Protein AF-0000000068718291 (afdb_homodimer)

Foldseek 3Di:
DFAADFQWWFDFAPDPFIWGFHDAQDQDPVRDTAGTKTATPPVGDDDPVGIDGHHPVRTDGTPGGDDDDPVSVVVRVVVVVD/DFAADFQWWFDFAPDPFIWGFHDAQDQDPVRDTAGTKTATPPVGDDDPVGIDGHHPVRTDGTDGGDDDDPVSVVVRVVVVVD

InterPro domains:
  IPR025233 Protein of unknown function DUF4176 [PF13780] (3-73)

Sequence (164 aa):
MKLLPIGTVVKLEDIEQIVMIIGRMVVSADKRDFDYVGVPYPVGYLGDEKVLCFNHDKIVEEMHRGYMTESELILREKLVELMKLLPIGTVVKLEDIEQIVMIIGRMVVSADKRDFDYVGVPYPVGYLGDEKVLCFNHDKIVEEMHRGYMTESELILREKLVEL

Radius of gyration: 15.02 Å; Cα contacts (8 Å, |Δi|>4): 367; chains: 2; bounding box: 33×40×36 Å

Solvent-accessible surface area (backbone atoms only — not comparable to full-atom values): 9268 Å² total; per-residue (Å²): 127,84,76,79,48,43,32,18,28,31,35,41,62,101,47,85,62,39,31,27,30,39,20,58,72,37,67,45,98,84,71,44,81,25,51,28,31,24,24,44,54,72,73,29,53,80,50,81,88,61,53,45,74,43,47,73,86,41,53,74,42,80,77,41,80,27,72,82,45,72,67,40,54,54,50,45,56,56,64,60,70,105,126,86,74,79,47,42,31,19,28,30,34,40,61,102,47,86,63,38,32,26,30,40,20,57,71,35,68,46,97,84,71,43,81,26,49,27,30,23,23,44,55,71,73,28,55,80,50,83,88,61,53,44,75,44,48,71,87,40,54,73,42,81,78,41,80,26,73,84,45,71,68,40,55,53,50,47,55,56,64,60,69,105

pLDDT: mean 92.96, std 7.52, range [62.56, 98.88]

Secondary structure (DSSP, 8-state):
-PPPPTT-EEEETT--SEEEEEEEEEE-TTS-EEEEEEEETTT----GGG-EEE-GGGEEEEEE-----HHHHHHHHHHHH-/-PPPPTT-EEEETT---EEEEEEEEEE-TTS-EEEEEEEETTT----GGG-EEE-GGGEEEEEE-----HHHHHHHHHHHH-

Nearest PDB structures (foldseek):
  8a22-assembly1_Bz  TM=3.558E-01  e=3.616E-01  Polytomella magna
  4m7a-assembly1_I  TM=3.876E-01  e=1.571E+00  Saccharomyces cerevisiae S288C
  9esh-assembly1_E  TM=4.397E-01  e=4.183E+00  Schizosaccharomyces pombe
  3pgw-assembly2_V  TM=3.499E-01  e=3.935E+00  Homo sapiens
  6a6x-assembly1_A  TM=4.732E-01  e=4.747E-01  Mycobacterium tuberculosis

Organism: Bacillus thuringiensis (NCBI:txid1428)

Structure (mmCIF, N/CA/C/O backbone):
data_AF-0000000068718291-model_v1
#
loop_
_entity.id
_entity.type
_entity.pdbx_description
1 polymer 'Uncharacterized protein'
#
loop_
_atom_site.group_PDB
_atom_site.id
_atom_site.type_symbol
_atom_site.label_atom_id
_atom_site.label_alt_id
_atom_site.label_comp_id
_atom_site.label_asym_id
_atom_site.label_entity_id
_atom_site.label_seq_id
_atom_site.pdbx_PDB_ins_code
_atom_site.Cartn_x
_atom_site.Cartn_y
_atom_site.Cartn_z
_atom_site.occupancy
_atom_site.B_iso_or_equiv
_atom_site.auth_seq_id
_atom_site.auth_comp_id
_atom_site.auth_asym_id
_atom_site.auth_atom_id
_atom_site.pdbx_PDB_model_num
ATOM 1 N N . MET A 1 1 ? -5.723 19.859 6.516 1 62.91 1 MET A N 1
ATOM 2 C CA . MET A 1 1 ? -5.086 19.344 5.309 1 62.91 1 MET A CA 1
ATOM 3 C C . MET A 1 1 ? -5.617 17.953 4.965 1 62.91 1 MET A C 1
ATOM 5 O O . MET A 1 1 ? -5.961 17.172 5.859 1 62.91 1 MET A O 1
ATOM 9 N N . LYS A 1 2 ? -6.066 17.641 3.645 1 85.81 2 LYS A N 1
ATOM 10 C CA . LYS A 1 2 ? -6.641 16.344 3.305 1 85.81 2 LYS A CA 1
ATOM 11 C C . LYS A 1 2 ? -5.551 15.312 3.023 1 85.81 2 LYS A C 1
ATOM 13 O O . LYS A 1 2 ? -4.605 15.594 2.281 1 85.81 2 LYS A O 1
ATOM 18 N N . LEU A 1 3 ? -5.586 14.227 3.656 1 93.56 3 LEU A N 1
ATOM 19 C CA . LEU A 1 3 ? -4.578 13.18 3.533 1 93.56 3 LEU A CA 1
ATOM 20 C C . LEU A 1 3 ? -4.703 12.461 2.193 1 93.56 3 LEU A C 1
ATOM 22 O O . LEU A 1 3 ? -5.809 12.281 1.679 1 93.56 3 LEU A O 1
ATOM 26 N N . LEU A 1 4 ? -3.537 12.117 1.642 1 97.25 4 LEU A N 1
ATOM 27 C CA . LEU A 1 4 ? -3.486 11.367 0.392 1 97.25 4 LEU A CA 1
ATOM 28 C C . LEU A 1 4 ? -3.961 9.93 0.601 1 97.25 4 LEU A C 1
ATOM 30 O O . LEU A 1 4 ? -3.791 9.367 1.685 1 97.25 4 LEU A O 1
ATOM 34 N N . PRO A 1 5 ? -4.555 9.375 -0.455 1 98.06 5 PRO A N 1
ATOM 35 C CA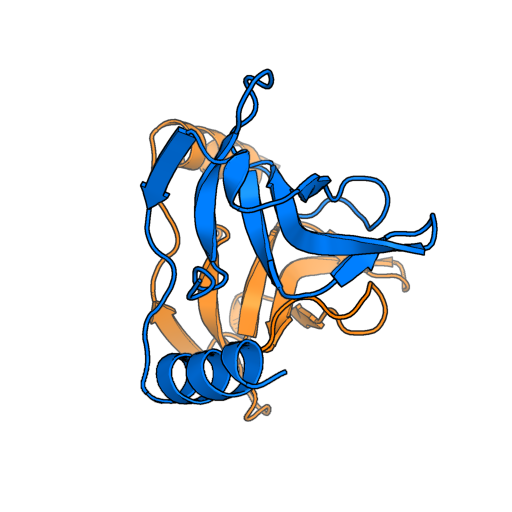 . PRO A 1 5 ? -4.988 7.984 -0.328 1 98.06 5 PRO A CA 1
ATOM 36 C C . PRO A 1 5 ? -3.82 7.008 -0.23 1 98.06 5 PRO A C 1
ATOM 38 O O . PRO A 1 5 ? -2.723 7.305 -0.711 1 98.06 5 PRO A O 1
ATOM 41 N N . ILE A 1 6 ? -4.09 5.84 0.408 1 98.56 6 ILE A N 1
ATOM 42 C CA . ILE A 1 6 ? -3.09 4.777 0.375 1 98.56 6 ILE A CA 1
ATOM 43 C C . ILE A 1 6 ? -2.844 4.344 -1.069 1 98.56 6 ILE A C 1
ATOM 45 O O . ILE A 1 6 ? -3.699 4.539 -1.937 1 98.56 6 ILE A O 1
ATOM 49 N N . GLY A 1 7 ? -1.667 3.766 -1.335 1 98.75 7 GLY A N 1
ATOM 50 C CA . GLY A 1 7 ? -1.279 3.426 -2.695 1 98.75 7 GLY A CA 1
ATOM 51 C C . GLY A 1 7 ? -0.605 4.57 -3.426 1 98.75 7 GLY A C 1
ATOM 52 O O . GLY A 1 7 ? -0.057 4.383 -4.516 1 98.75 7 GLY A O 1
ATOM 53 N N . THR A 1 8 ? -0.668 5.824 -2.846 1 98.81 8 THR A N 1
ATOM 54 C CA . THR A 1 8 ? 0.021 6.98 -3.406 1 98.81 8 THR A CA 1
ATOM 55 C C . THR A 1 8 ? 1.534 6.816 -3.291 1 98.81 8 THR A C 1
ATOM 57 O O . THR A 1 8 ? 2.039 6.375 -2.258 1 98.81 8 THR A O 1
ATOM 60 N N . VAL A 1 9 ? 2.242 7.102 -4.363 1 98.88 9 VAL A N 1
ATOM 61 C CA . VAL A 1 9 ? 3.701 7.035 -4.379 1 98.88 9 VAL A CA 1
ATOM 62 C C . VAL A 1 9 ? 4.281 8.445 -4.363 1 98.88 9 VAL A C 1
ATOM 64 O O . VAL A 1 9 ? 3.873 9.305 -5.152 1 98.88 9 VAL A O 1
ATOM 67 N N . VAL A 1 10 ? 5.266 8.656 -3.424 1 98.69 10 VAL A N 1
ATOM 68 C CA . VAL A 1 10 ? 5.75 10.016 -3.225 1 98.69 10 VAL A CA 1
ATOM 69 C C . VAL A 1 10 ? 7.27 10.016 -3.1 1 98.69 10 VAL A C 1
ATOM 71 O O . VAL A 1 10 ? 7.871 8.977 -2.791 1 98.69 10 VAL A O 1
ATOM 74 N N . LYS A 1 11 ? 7.805 11.156 -3.385 1 98.44 11 LYS A N 1
ATOM 75 C CA . LYS A 1 11 ? 9.164 11.492 -2.986 1 98.44 11 LYS A CA 1
ATOM 76 C C . LYS A 1 11 ? 9.172 12.32 -1.708 1 98.44 11 LYS A C 1
ATOM 78 O O . LYS A 1 11 ? 8.352 13.227 -1.544 1 98.44 11 LYS A O 1
ATOM 83 N N . LEU A 1 12 ? 10.07 11.969 -0.81 1 97.81 12 LEU A N 1
ATOM 84 C CA . LEU A 1 12 ? 10.188 12.688 0.454 1 97.81 12 LEU A CA 1
ATOM 85 C C . LEU A 1 12 ? 11.422 13.586 0.461 1 97.81 12 LEU A C 1
ATOM 87 O O . LEU A 1 12 ? 12.383 13.32 -0.266 1 97.81 12 LEU A O 1
ATOM 91 N N . GLU A 1 13 ? 11.297 14.492 1.324 1 95.81 13 GLU A N 1
ATOM 92 C CA . GLU A 1 13 ? 12.43 15.398 1.483 1 95.81 13 GLU A CA 1
ATOM 93 C C . GLU A 1 13 ? 13.625 14.672 2.098 1 95.81 13 GLU A C 1
ATOM 95 O O . GLU A 1 13 ? 13.461 13.82 2.973 1 95.81 13 GLU A O 1
ATOM 100 N N . ASP A 1 14 ? 14.844 14.938 1.76 1 89.88 14 ASP A N 1
ATOM 101 C CA . ASP A 1 14 ? 16.125 14.578 2.363 1 89.88 14 ASP A CA 1
ATOM 102 C C . ASP A 1 14 ? 16.391 13.078 2.211 1 89.88 14 ASP A C 1
ATOM 104 O O . ASP A 1 14 ? 17.266 12.531 2.885 1 89.88 14 ASP A O 1
ATOM 108 N N . ILE A 1 15 ? 15.383 12.305 1.543 1 90.56 15 ILE A N 1
ATOM 109 C CA . ILE A 1 15 ? 15.688 10.898 1.272 1 90.56 15 ILE A CA 1
ATOM 110 C C . ILE A 1 15 ? 15.5 10.609 -0.215 1 90.56 15 ILE A C 1
ATOM 112 O O . ILE A 1 15 ? 14.695 11.258 -0.885 1 90.56 15 ILE A O 1
ATOM 116 N N . GLU A 1 16 ? 16.297 9.805 -0.704 1 92.12 16 GLU A N 1
ATOM 117 C CA . GLU A 1 16 ? 16.266 9.445 -2.117 1 92.12 16 GLU A CA 1
ATOM 118 C C . GLU A 1 16 ? 15.211 8.367 -2.381 1 92.12 16 GLU A C 1
ATOM 120 O O . GLU A 1 16 ? 14.656 8.289 -3.479 1 92.12 16 GLU A O 1
ATOM 125 N N . GLN A 1 17 ? 14.992 7.75 -1.38 1 92.81 17 GLN A N 1
ATOM 126 C CA . GLN A 1 17 ? 14.117 6.598 -1.55 1 92.81 17 GLN A CA 1
ATOM 127 C C . GLN A 1 17 ? 12.688 7.031 -1.867 1 92.81 17 GLN A C 1
ATOM 129 O O . GLN A 1 17 ? 12.156 7.953 -1.237 1 92.81 17 GLN A O 1
ATOM 134 N N . ILE A 1 18 ? 12.078 6.379 -2.883 1 97.56 18 ILE A N 1
ATOM 135 C CA . ILE A 1 18 ? 10.672 6.574 -3.219 1 97.56 18 ILE A CA 1
ATOM 136 C C . ILE A 1 18 ? 9.797 5.73 -2.291 1 97.56 18 ILE A C 1
ATOM 138 O O . ILE A 1 18 ? 10.125 4.582 -1.993 1 97.56 18 ILE A O 1
ATOM 142 N N . VAL A 1 19 ? 8.68 6.316 -1.832 1 98.31 19 VAL A N 1
ATOM 143 C CA . VAL A 1 19 ? 7.867 5.695 -0.793 1 98.31 19 VAL A CA 1
ATOM 144 C C . VAL A 1 19 ? 6.422 5.57 -1.271 1 98.31 19 VAL A C 1
ATOM 146 O O . VAL A 1 19 ? 5.887 6.488 -1.898 1 98.31 19 VAL A O 1
ATOM 149 N N . MET A 1 20 ? 5.797 4.414 -0.996 1 98.88 20 MET A N 1
ATOM 150 C CA . MET A 1 20 ? 4.359 4.262 -1.205 1 98.88 20 MET A CA 1
ATOM 151 C C . MET A 1 20 ? 3.609 4.305 0.121 1 98.88 20 MET A C 1
ATOM 153 O O . MET A 1 20 ? 3.943 3.572 1.053 1 98.88 20 MET A O 1
ATOM 157 N N . ILE A 1 21 ? 2.596 5.109 0.207 1 98.62 21 ILE A N 1
ATOM 158 C CA . ILE A 1 21 ? 1.793 5.242 1.417 1 98.62 21 ILE A CA 1
ATOM 159 C C . ILE A 1 21 ? 0.937 3.992 1.608 1 98.62 21 ILE A C 1
ATOM 161 O O . ILE A 1 21 ? 0.258 3.549 0.679 1 98.62 21 ILE A O 1
ATOM 165 N N . ILE A 1 22 ? 0.932 3.439 2.818 1 98.62 22 ILE A N 1
ATOM 166 C CA . ILE A 1 22 ? 0.124 2.248 3.061 1 98.62 22 ILE A CA 1
ATOM 167 C C . ILE A 1 22 ? -0.805 2.488 4.25 1 98.62 22 ILE A C 1
ATOM 169 O O . ILE A 1 22 ? -1.703 1.687 4.516 1 98.62 22 ILE A O 1
ATOM 173 N N . GLY A 1 23 ? -0.667 3.541 4.934 1 97.06 23 GLY A N 1
ATOM 174 C CA . GLY A 1 23 ? -1.488 3.877 6.086 1 97.06 23 GLY A CA 1
ATOM 175 C C . GLY A 1 23 ? -1.486 5.359 6.41 1 97.06 23 GLY A C 1
ATOM 176 O O . GLY A 1 23 ? -0.585 6.09 5.992 1 97.06 23 GLY A O 1
ATOM 177 N N . ARG A 1 24 ? -2.543 5.781 7.18 1 96 24 ARG A N 1
ATOM 178 C CA . ARG A 1 24 ? -2.725 7.18 7.559 1 96 24 ARG A CA 1
ATOM 179 C C . ARG A 1 24 ? -2.988 7.312 9.055 1 96 24 ARG A C 1
ATOM 181 O O . ARG A 1 24 ? -3.588 6.426 9.664 1 96 24 ARG A O 1
ATOM 188 N N . MET A 1 25 ? -2.586 8.5 9.625 1 89.75 25 MET A N 1
ATOM 189 C CA . MET A 1 25 ? -2.812 8.844 11.023 1 89.75 25 MET A CA 1
ATOM 190 C C . MET A 1 25 ? -2.281 7.754 11.945 1 89.75 25 MET A C 1
ATOM 192 O O . MET A 1 25 ? -3.01 7.242 12.797 1 89.75 25 MET A O 1
ATOM 196 N N . VAL A 1 26 ? -0.998 7.531 11.82 1 85.19 26 VAL A N 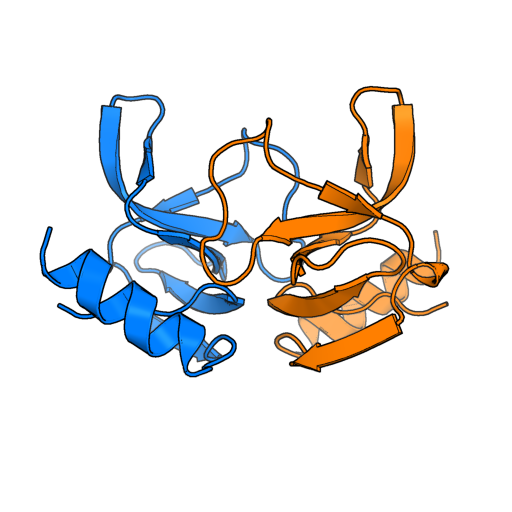1
ATOM 197 C CA . VAL A 1 26 ? -0.396 6.414 12.539 1 85.19 26 VAL A CA 1
ATOM 198 C C . VAL A 1 26 ? 0.439 6.945 13.703 1 85.19 26 VAL A C 1
ATOM 200 O O . VAL A 1 26 ? 0.94 8.07 13.656 1 85.19 26 VAL A O 1
ATOM 203 N N . VAL A 1 27 ? 0.397 6.172 14.711 1 83.88 27 VAL A N 1
ATOM 204 C CA . VAL A 1 27 ? 1.275 6.438 15.852 1 83.88 27 VAL A CA 1
ATOM 205 C C . VAL A 1 27 ? 2.518 5.555 15.758 1 83.88 27 VAL A C 1
ATOM 207 O O . VAL A 1 27 ? 2.41 4.328 15.656 1 83.88 27 VAL A O 1
ATOM 210 N N . SER A 1 28 ? 3.688 6.098 15.742 1 80.5 28 SER A N 1
ATOM 211 C CA . SER A 1 28 ? 4.941 5.359 15.641 1 80.5 28 SER A CA 1
ATOM 212 C C . SER A 1 28 ? 5.25 4.617 16.938 1 80.5 28 SER A C 1
ATOM 214 O O . SER A 1 28 ? 4.566 4.805 17.938 1 80.5 28 SER A O 1
ATOM 216 N N . ALA A 1 29 ? 6.277 3.74 16.797 1 74.38 29 ALA A N 1
ATOM 217 C CA . ALA A 1 29 ? 6.723 2.98 17.969 1 74.38 29 ALA A CA 1
ATOM 218 C C . ALA A 1 29 ? 7.164 3.912 19.094 1 74.38 29 ALA A C 1
ATOM 220 O O . ALA A 1 29 ? 7.008 3.586 20.266 1 74.38 29 ALA A O 1
ATOM 221 N N . ASP A 1 30 ? 7.621 5.051 18.781 1 78.62 30 ASP A N 1
ATOM 222 C CA . ASP A 1 30 ? 8.094 6.012 19.766 1 78.62 30 ASP A CA 1
ATOM 223 C C . ASP A 1 30 ? 6.969 6.953 20.203 1 78.62 30 ASP A C 1
ATOM 225 O O . ASP A 1 30 ? 7.227 8.016 20.766 1 78.62 30 ASP A O 1
ATOM 229 N N . LYS A 1 31 ? 5.762 6.652 19.844 1 81.56 31 LYS A N 1
ATOM 230 C CA . LYS A 1 31 ? 4.551 7.332 20.297 1 81.56 31 LYS A CA 1
ATOM 231 C C . LYS A 1 31 ? 4.434 8.719 19.672 1 81.56 31 LYS A C 1
ATOM 233 O O . LYS A 1 31 ? 3.986 9.664 20.312 1 81.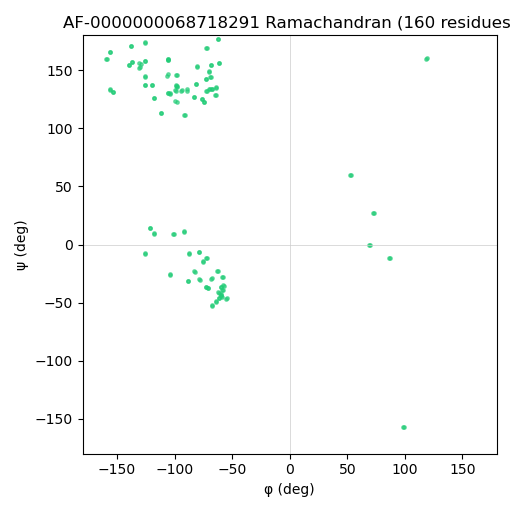56 31 LYS A O 1
ATOM 238 N N . ARG A 1 32 ? 5.012 8.859 18.531 1 88.62 32 ARG A N 1
ATOM 239 C CA . ARG A 1 32 ? 4.832 10.086 17.766 1 88.62 32 ARG A CA 1
ATOM 240 C C . ARG A 1 32 ? 3.752 9.914 16.703 1 88.62 32 ARG A C 1
ATOM 242 O O . ARG A 1 32 ? 3.646 8.852 16.094 1 88.62 32 ARG A O 1
ATOM 249 N N . ASP A 1 33 ? 3.082 11.008 16.516 1 92.5 33 ASP A N 1
ATOM 250 C CA . ASP A 1 33 ? 2.014 11.008 15.523 1 92.5 33 ASP A CA 1
ATOM 251 C C . ASP A 1 33 ? 2.549 11.391 14.148 1 92.5 33 ASP A C 1
ATOM 253 O O . ASP A 1 33 ? 3.289 12.367 14.008 1 92.5 33 ASP A O 1
ATOM 257 N N . PHE A 1 34 ? 2.182 10.648 13.25 1 94.62 34 PHE A N 1
ATOM 258 C CA . PHE A 1 34 ? 2.564 10.93 11.867 1 94.62 34 PHE A CA 1
ATOM 259 C C . PHE A 1 34 ? 1.348 10.906 10.953 1 94.62 34 PHE A C 1
ATOM 261 O O . PHE A 1 34 ? 0.379 10.188 11.219 1 94.62 34 PHE A O 1
ATOM 268 N N . ASP A 1 35 ? 1.456 11.586 9.891 1 95.56 35 ASP A N 1
ATOM 269 C CA . ASP A 1 35 ? 0.365 11.609 8.922 1 95.56 35 ASP A CA 1
ATOM 270 C C . ASP A 1 35 ? 0.268 10.281 8.18 1 95.56 35 ASP A C 1
ATOM 272 O O . ASP A 1 35 ? -0.831 9.797 7.891 1 95.56 35 ASP A O 1
ATOM 276 N N . TYR A 1 36 ? 1.46 9.727 7.934 1 96.81 36 TYR A N 1
ATOM 277 C CA . TYR A 1 36 ? 1.501 8.57 7.043 1 96.81 36 TYR A CA 1
ATOM 278 C C . TYR A 1 36 ? 2.477 7.52 7.559 1 96.81 36 TYR A C 1
ATOM 280 O O . TYR A 1 36 ? 3.42 7.84 8.281 1 96.81 36 TYR A O 1
ATOM 288 N N . VAL A 1 37 ? 2.258 6.309 7.195 1 96.88 37 VAL A N 1
ATOM 289 C CA . VAL A 1 37 ? 3.248 5.238 7.164 1 96.88 37 VAL A CA 1
ATOM 290 C C . VAL A 1 37 ? 3.387 4.707 5.742 1 96.88 37 VAL A C 1
ATOM 292 O O . VAL A 1 37 ? 2.395 4.586 5.016 1 96.88 37 VAL A O 1
ATOM 295 N N . GLY A 1 38 ? 4.574 4.484 5.332 1 97.56 38 GLY A N 1
ATOM 296 C CA . GLY A 1 38 ? 4.828 4.023 3.977 1 97.56 38 GLY A CA 1
ATOM 297 C C . GLY A 1 38 ? 5.879 2.932 3.904 1 97.56 38 GLY A C 1
ATOM 298 O O . GLY A 1 38 ? 6.48 2.572 4.918 1 97.56 38 GLY A O 1
ATOM 299 N N . VAL A 1 39 ? 6.008 2.334 2.645 1 97.88 39 VAL A N 1
ATOM 300 C CA . VAL A 1 39 ? 7.008 1.32 2.336 1 97.88 39 VAL A CA 1
ATOM 301 C C . VAL A 1 39 ? 7.824 1.753 1.121 1 97.88 39 VAL A C 1
ATOM 303 O O . VAL A 1 39 ? 7.371 2.576 0.322 1 97.88 39 VAL A O 1
ATOM 306 N N . PRO A 1 40 ? 9.039 1.178 1.005 1 97.94 40 PRO A N 1
ATOM 307 C CA . PRO A 1 40 ? 9.82 1.525 -0.185 1 97.94 40 PRO A CA 1
ATOM 308 C C . PRO A 1 40 ? 9.156 1.063 -1.48 1 97.94 40 PRO A C 1
ATOM 310 O O . PRO A 1 40 ? 8.641 -0.053 -1.548 1 97.94 40 PRO A O 1
ATOM 313 N N . TYR A 1 41 ? 9.117 1.859 -2.451 1 98.19 41 TYR A N 1
ATOM 314 C CA . TYR A 1 41 ? 8.641 1.515 -3.785 1 98.19 41 TYR A CA 1
ATOM 315 C C . TYR A 1 41 ? 9.805 1.223 -4.723 1 98.19 41 TYR A C 1
ATOM 317 O O . TYR A 1 41 ? 10.797 1.954 -4.734 1 98.19 41 TYR A O 1
ATOM 325 N N . PRO A 1 42 ? 9.805 0.197 -5.461 1 98 42 PRO A N 1
ATOM 326 C CA . PRO A 1 42 ? 8.719 -0.745 -5.742 1 98 42 PRO A CA 1
ATOM 327 C C . PRO A 1 42 ? 8.836 -2.037 -4.938 1 98 42 PRO A C 1
ATOM 329 O O . PRO A 1 42 ? 8.094 -2.988 -5.18 1 98 42 PRO A O 1
ATOM 332 N N . VAL A 1 43 ? 9.711 -2.094 -4.012 1 95.88 43 VAL A N 1
ATOM 333 C CA . VAL A 1 43 ? 9.984 -3.332 -3.287 1 95.88 43 VAL A CA 1
ATOM 334 C C . VAL A 1 43 ? 8.773 -3.707 -2.436 1 95.88 43 VAL A C 1
ATOM 336 O O . VAL A 1 43 ? 8.25 -4.82 -2.545 1 95.88 43 VAL A O 1
ATOM 339 N N . GLY A 1 44 ? 8.266 -2.721 -1.58 1 97.38 44 GLY A N 1
ATOM 340 C CA . GLY A 1 44 ? 7.078 -2.961 -0.773 1 97.38 44 GLY A CA 1
ATOM 341 C C . GLY A 1 44 ? 7.398 -3.35 0.657 1 97.38 44 GLY A C 1
ATOM 342 O O . GLY A 1 44 ? 8.43 -2.947 1.2 1 97.38 44 GLY A O 1
ATOM 343 N N . TYR A 1 45 ? 6.449 -4.012 1.246 1 96.5 45 TYR A N 1
ATOM 344 C CA . TYR A 1 45 ? 6.461 -4.344 2.666 1 96.5 45 TYR A CA 1
ATOM 345 C C . TYR A 1 45 ? 7.441 -5.477 2.955 1 96.5 45 TYR A C 1
ATOM 347 O O . TYR A 1 45 ? 7.312 -6.57 2.406 1 96.5 45 TYR A O 1
ATOM 355 N N . LEU A 1 46 ? 8.328 -5.238 3.785 1 90.44 46 LEU A N 1
ATOM 356 C CA . LEU A 1 46 ? 9.352 -6.207 4.164 1 90.44 46 LEU A CA 1
ATOM 357 C C . LEU A 1 46 ? 9.312 -6.492 5.66 1 90.44 46 LEU A C 1
ATOM 359 O O . LEU A 1 46 ? 10.289 -6.977 6.234 1 90.44 46 LEU A O 1
ATOM 363 N N . GLY A 1 47 ? 8.281 -6.105 6.293 1 88.5 47 GLY A N 1
ATOM 364 C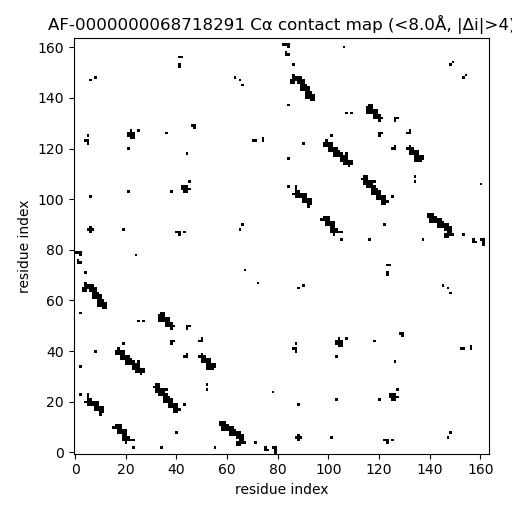 CA . GLY A 1 47 ? 8.156 -6.25 7.734 1 88.5 47 GLY A CA 1
ATOM 365 C C . GLY A 1 47 ? 7.992 -4.93 8.461 1 88.5 47 GLY A C 1
ATOM 366 O O . GLY A 1 47 ? 8.289 -3.869 7.902 1 88.5 47 GLY A O 1
ATOM 367 N N . ASP A 1 48 ? 7.492 -5 9.664 1 86.88 48 ASP A N 1
ATOM 368 C CA . ASP A 1 48 ? 7.125 -3.814 10.43 1 86.88 48 ASP A CA 1
ATOM 369 C C . ASP A 1 48 ? 8.344 -2.949 10.719 1 86.88 48 ASP A C 1
ATOM 371 O O . ASP A 1 48 ? 8.234 -1.731 10.875 1 86.88 48 ASP A O 1
ATOM 375 N N . GLU A 1 49 ? 9.484 -3.584 10.672 1 85.19 49 GLU A N 1
ATOM 376 C CA . GLU A 1 49 ? 10.711 -2.861 11.016 1 85.19 49 GLU A CA 1
ATOM 377 C C . GLU A 1 49 ? 11.18 -1.995 9.852 1 85.19 49 GLU A C 1
ATOM 379 O O . GLU A 1 49 ? 12.031 -1.119 10.023 1 85.19 49 GLU A O 1
ATOM 384 N N . LYS A 1 50 ? 10.555 -2.096 8.703 1 87.94 50 LYS A N 1
ATOM 385 C CA . LYS A 1 50 ? 11.055 -1.396 7.52 1 87.94 50 LYS A CA 1
ATOM 386 C C . LYS A 1 50 ? 10.039 -0.378 7.012 1 87.94 50 LYS A C 1
ATOM 388 O O . LYS A 1 50 ? 10.203 0.186 5.93 1 87.94 50 LYS A O 1
ATOM 393 N N . VAL A 1 51 ? 9.031 -0.174 7.805 1 93.38 51 VAL A N 1
ATOM 394 C CA . VAL A 1 51 ? 8.07 0.854 7.406 1 93.38 51 VAL A CA 1
ATOM 395 C C . VAL A 1 51 ? 8.617 2.232 7.777 1 93.38 51 VAL A C 1
ATOM 397 O O . VAL A 1 51 ? 9.422 2.361 8.703 1 93.38 51 VAL A O 1
ATOM 400 N N . LEU A 1 52 ? 8.188 3.254 7.027 1 93.69 52 LEU A N 1
ATOM 401 C CA . LEU A 1 52 ? 8.625 4.629 7.227 1 93.69 52 LEU A CA 1
ATOM 402 C C . LEU A 1 52 ? 7.449 5.527 7.602 1 93.69 52 LEU A C 1
ATOM 404 O O . LEU A 1 52 ? 6.438 5.562 6.895 1 93.69 52 LEU A O 1
ATOM 408 N N . CYS A 1 53 ? 7.605 6.234 8.734 1 95.44 53 CYS A N 1
ATOM 409 C CA . CYS A 1 53 ? 6.598 7.211 9.133 1 95.44 53 CYS A CA 1
ATOM 410 C C . CYS A 1 53 ? 7.023 8.625 8.734 1 95.44 53 CYS A C 1
ATOM 412 O O . CYS A 1 53 ? 8.18 9 8.93 1 95.44 53 CYS A O 1
ATOM 414 N N . PHE A 1 54 ? 6.047 9.414 8.18 1 96.06 54 PHE A N 1
ATOM 415 C CA . PHE A 1 54 ? 6.395 10.758 7.758 1 96.06 54 PHE A CA 1
ATOM 416 C C . PHE A 1 54 ? 5.164 11.656 7.727 1 96.06 54 PHE A C 1
ATOM 418 O O . PHE A 1 54 ? 4.031 11.164 7.781 1 96.06 54 PHE A O 1
ATOM 425 N N . ASN A 1 55 ? 5.477 12.922 7.641 1 96 55 ASN A N 1
ATOM 426 C CA . ASN A 1 55 ? 4.402 13.906 7.613 1 96 55 ASN A CA 1
ATOM 427 C C . ASN A 1 55 ? 4.215 14.492 6.215 1 96 55 ASN A C 1
ATOM 429 O O . ASN A 1 55 ? 5.137 14.461 5.398 1 96 55 ASN A O 1
ATOM 433 N N . HIS A 1 56 ? 3.09 15.016 6.039 1 96.5 56 HIS A N 1
ATOM 434 C CA . HIS A 1 56 ? 2.691 15.531 4.734 1 96.5 56 HIS A CA 1
ATOM 435 C C . HIS A 1 56 ? 3.668 16.594 4.242 1 96.5 56 HIS A C 1
ATOM 437 O O . HIS A 1 56 ? 3.957 16.672 3.045 1 96.5 56 HIS A O 1
ATOM 443 N N . ASP A 1 57 ? 4.164 17.344 5.18 1 96.06 57 ASP A N 1
ATOM 444 C CA . ASP A 1 57 ? 4.992 18.484 4.805 1 96.06 57 ASP A CA 1
ATOM 445 C C . ASP A 1 57 ? 6.359 18.031 4.301 1 96.06 57 ASP A C 1
ATOM 447 O O . ASP A 1 57 ? 7.129 18.828 3.762 1 96.06 57 ASP A O 1
ATOM 451 N N . LYS A 1 58 ? 6.688 16.766 4.484 1 97.31 58 LYS A N 1
ATOM 452 C CA . LYS A 1 58 ? 7.961 16.234 4.012 1 97.31 58 LYS A CA 1
ATOM 453 C C . LYS A 1 58 ? 7.852 15.742 2.57 1 97.31 58 LYS A C 1
ATOM 455 O O . LYS A 1 58 ? 8.859 15.391 1.947 1 97.31 58 LYS A O 1
ATOM 460 N N . ILE A 1 59 ? 6.699 15.695 1.993 1 97.69 59 ILE A N 1
ATOM 461 C CA . ILE A 1 59 ? 6.48 15.258 0.62 1 97.69 59 ILE A CA 1
ATOM 462 C C . ILE A 1 59 ? 6.91 16.359 -0.35 1 97.69 59 ILE A C 1
ATOM 464 O O . ILE A 1 59 ? 6.402 17.469 -0.294 1 97.69 59 ILE A O 1
ATOM 468 N N . VAL A 1 60 ? 7.762 15.961 -1.215 1 97.56 60 VAL A N 1
ATOM 469 C CA . VAL A 1 60 ? 8.258 16.953 -2.16 1 97.56 60 VAL A CA 1
ATO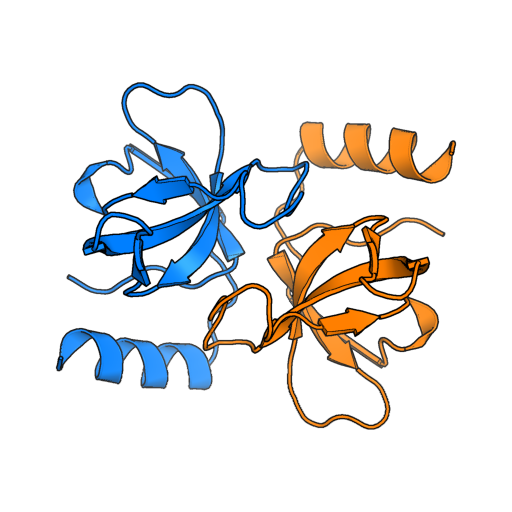M 470 C C . VAL A 1 60 ? 7.605 16.75 -3.523 1 97.56 60 VAL A C 1
ATOM 472 O O . VAL A 1 60 ? 7.539 17.672 -4.336 1 97.56 60 VAL A O 1
ATOM 475 N N . GLU A 1 61 ? 7.172 15.516 -3.822 1 98 61 GLU A N 1
ATOM 476 C CA . GLU A 1 61 ? 6.555 15.195 -5.105 1 98 61 GLU A CA 1
ATOM 477 C C . GLU A 1 61 ? 5.602 14.008 -4.98 1 98 61 GLU A C 1
ATOM 479 O O . GLU A 1 61 ? 5.926 13.008 -4.336 1 98 61 GLU A O 1
ATOM 484 N N . GLU A 1 62 ? 4.414 14.156 -5.504 1 98.12 62 GLU A N 1
ATOM 485 C CA . GLU A 1 62 ? 3.482 13.047 -5.688 1 98.12 62 GLU A CA 1
ATOM 486 C C . GLU A 1 62 ? 3.65 12.414 -7.066 1 98.12 62 GLU A C 1
ATOM 488 O O . GLU A 1 62 ? 3.264 13 -8.078 1 98.12 62 GLU A O 1
ATOM 493 N N . MET A 1 63 ? 4.137 11.219 -7.062 1 98.31 63 MET A N 1
ATOM 494 C CA . MET A 1 63 ? 4.492 10.586 -8.328 1 98.31 63 MET A CA 1
ATOM 495 C C . MET A 1 63 ? 3.295 9.844 -8.914 1 98.31 63 MET A C 1
ATOM 497 O O . MET A 1 63 ? 3.17 9.719 -10.133 1 98.31 63 MET A O 1
ATOM 501 N N . HIS A 1 64 ? 2.475 9.352 -8.172 1 98.44 64 HIS A N 1
ATOM 502 C CA . HIS A 1 64 ? 1.314 8.539 -8.508 1 98.44 64 HIS A CA 1
ATOM 503 C C . HIS A 1 64 ? 0.254 8.602 -7.414 1 98.44 64 HIS A C 1
ATOM 505 O O . HIS A 1 64 ? 0.569 8.477 -6.23 1 98.44 64 HIS A O 1
ATOM 511 N N . ARG A 1 65 ? -1.001 8.797 -7.77 1 98.25 65 ARG A N 1
ATOM 512 C CA . ARG A 1 65 ? -2.09 8.875 -6.801 1 98.25 65 ARG A CA 1
ATOM 513 C C . ARG A 1 65 ? -2.762 7.516 -6.629 1 98.25 65 ARG A C 1
ATOM 515 O O . ARG A 1 65 ? -3.059 6.832 -7.609 1 98.25 65 ARG A O 1
ATOM 522 N N . GLY A 1 66 ? -2.955 7.141 -5.348 1 98.38 66 GLY A N 1
ATOM 523 C CA . GLY A 1 66 ? -3.666 5.906 -5.051 1 98.38 66 GLY A CA 1
ATOM 524 C C . GLY A 1 66 ? -5.102 5.91 -5.543 1 98.38 66 GLY A C 1
ATOM 525 O O . GLY A 1 66 ? -5.574 6.91 -6.086 1 98.38 66 GLY A O 1
ATOM 526 N N . TYR A 1 67 ? -5.723 4.801 -5.336 1 98.31 67 TYR A N 1
ATOM 527 C CA . TYR A 1 67 ? -7.082 4.555 -5.797 1 98.31 67 TYR A CA 1
ATOM 528 C C . TYR A 1 67 ? -8.07 5.477 -5.102 1 98.31 67 TYR A C 1
ATOM 530 O O . TYR A 1 67 ? -8.039 5.629 -3.877 1 98.31 67 TYR A O 1
ATOM 538 N N . MET A 1 68 ? -8.914 6.18 -5.922 1 97.06 68 MET A N 1
ATOM 539 C CA . MET A 1 68 ? -9.922 7.086 -5.383 1 97.06 68 MET A CA 1
ATOM 540 C C . MET A 1 68 ? -11.328 6.547 -5.621 1 97.06 68 MET A C 1
ATOM 542 O O . MET A 1 68 ? -11.734 6.352 -6.77 1 97.06 68 MET A O 1
ATOM 546 N N . THR A 1 69 ? -11.984 6.203 -4.547 1 97.12 69 THR A N 1
ATOM 547 C CA . THR A 1 69 ? -13.375 5.773 -4.605 1 97.12 69 THR A CA 1
ATOM 548 C C . THR A 1 69 ? -14.234 6.609 -3.662 1 97.12 69 THR A C 1
ATOM 550 O O . THR A 1 69 ? -13.719 7.453 -2.924 1 97.12 69 THR A O 1
ATOM 553 N N . GLU A 1 70 ? -15.547 6.34 -3.771 1 96.69 70 GLU A N 1
ATOM 554 C CA . GLU A 1 70 ? -16.438 6.996 -2.83 1 96.69 70 GLU A CA 1
ATOM 555 C C . GLU A 1 70 ? -16.078 6.66 -1.388 1 96.69 70 GLU A C 1
ATOM 557 O O . GLU A 1 70 ? -16.125 7.52 -0.509 1 96.69 70 GLU A O 1
ATOM 562 N N . SER A 1 71 ? -15.695 5.383 -1.16 1 96 71 SER A N 1
ATOM 563 C CA . SER A 1 71 ? -15.289 4.973 0.181 1 96 71 SER A CA 1
ATOM 564 C C . SER A 1 71 ? -14.07 5.75 0.655 1 96 71 SER A C 1
ATOM 566 O O . SER A 1 71 ? -13.984 6.141 1.821 1 96 71 SER A O 1
ATOM 568 N N . GLU A 1 72 ? -13.133 5.957 -0.175 1 96.56 72 GLU A N 1
ATOM 569 C CA . GLU A 1 72 ? -11.961 6.77 0.147 1 96.56 72 GLU A CA 1
ATOM 570 C C . GLU A 1 72 ? -12.359 8.203 0.474 1 96.56 72 GLU A C 1
ATOM 572 O O . GLU A 1 72 ? -11.859 8.789 1.438 1 96.56 72 GLU A O 1
ATOM 577 N N . LEU A 1 73 ? -13.227 8.773 -0.347 1 94.75 73 LEU A N 1
ATOM 578 C CA . LEU A 1 73 ? -13.664 10.148 -0.125 1 94.75 73 LEU A CA 1
ATOM 579 C C . LEU A 1 73 ? -14.336 10.289 1.239 1 94.75 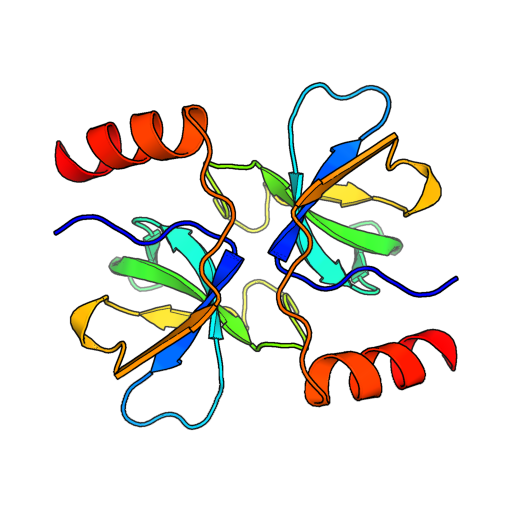73 LEU A C 1
ATOM 581 O O . LEU A 1 73 ? -14.078 11.258 1.96 1 94.75 73 LEU A O 1
ATOM 585 N N . ILE A 1 74 ? -15.148 9.359 1.575 1 94.69 74 ILE A N 1
ATOM 586 C CA . ILE A 1 74 ? -15.859 9.359 2.85 1 94.69 74 ILE A CA 1
ATOM 587 C C . ILE A 1 74 ? -14.859 9.258 3.998 1 94.69 74 ILE A C 1
ATOM 589 O O . ILE A 1 74 ? -14.953 10 4.98 1 94.69 74 ILE A O 1
ATOM 593 N N . LEU A 1 75 ? -13.945 8.305 3.902 1 94.25 75 LEU A N 1
ATOM 594 C CA . LEU A 1 75 ? -12.938 8.109 4.945 1 94.25 75 LEU A CA 1
ATOM 595 C C . LEU A 1 75 ? -12.109 9.375 5.133 1 94.25 75 LEU A C 1
ATOM 597 O O . LEU A 1 75 ? -11.805 9.766 6.266 1 94.25 75 LEU A O 1
ATOM 601 N N . ARG A 1 76 ? -11.703 9.945 4.09 1 90.69 76 ARG A N 1
ATOM 602 C CA . ARG A 1 76 ? -10.906 11.164 4.117 1 90.69 76 ARG A CA 1
ATOM 603 C C . ARG A 1 76 ? -11.609 12.258 4.918 1 90.69 76 ARG A C 1
ATOM 605 O O . ARG A 1 76 ? -10.969 12.977 5.684 1 90.69 76 ARG A O 1
ATOM 612 N N . GLU A 1 77 ? -12.883 12.43 4.66 1 90.38 77 GLU A N 1
ATOM 613 C CA . GLU A 1 77 ? -13.656 13.43 5.391 1 90.38 77 GLU A CA 1
ATOM 614 C C . GLU A 1 77 ? -13.656 13.148 6.887 1 90.38 77 GLU A C 1
ATOM 616 O O . GLU A 1 77 ? -13.594 14.07 7.699 1 90.38 77 GLU A O 1
ATOM 621 N N . LYS A 1 78 ? -13.688 11.922 7.254 1 89.06 78 LYS A N 1
ATOM 622 C CA . LYS A 1 78 ? -13.68 11.531 8.664 1 89.06 78 LYS A CA 1
ATOM 623 C C . LYS A 1 78 ? -12.312 11.797 9.297 1 89.06 78 LYS A C 1
ATOM 625 O O . LYS A 1 78 ? -12.227 12.117 10.484 1 89.06 78 LYS A O 1
ATOM 630 N N . LEU A 1 79 ? -11.227 11.57 8.539 1 83.88 79 LEU A N 1
ATOM 631 C CA . LEU A 1 79 ? -9.867 11.766 9.031 1 83.88 79 LEU A CA 1
ATOM 632 C C . LEU A 1 79 ? -9.586 13.242 9.281 1 83.88 79 LEU A C 1
ATOM 634 O O . LEU A 1 79 ? -8.797 13.594 10.156 1 83.88 79 LEU A O 1
ATOM 638 N N . VAL A 1 80 ? -10.219 14.141 8.562 1 76.88 80 VAL A N 1
ATOM 639 C CA . VAL A 1 80 ? -10.008 15.578 8.719 1 76.88 80 VAL A CA 1
ATOM 640 C C . VAL A 1 80 ? -10.781 16.078 9.938 1 76.88 80 VAL A C 1
ATOM 642 O O . VAL A 1 80 ? -10.398 17.078 10.555 1 76.88 80 VAL A O 1
ATOM 645 N N . GLU A 1 81 ? -11.82 15.453 10.203 1 75.06 81 GLU A N 1
ATOM 646 C CA . GLU A 1 81 ? -12.633 15.891 11.336 1 75.06 81 GLU A CA 1
ATOM 647 C C . GLU A 1 81 ? -11.992 15.484 12.664 1 75.06 81 GLU A C 1
ATOM 649 O O . GLU A 1 81 ? -12.312 16.062 13.703 1 75.06 81 GLU A O 1
ATOM 654 N N . LEU A 1 82 ? -11.086 14.664 12.688 1 62.56 82 LEU A N 1
ATOM 655 C CA . LEU A 1 82 ? -10.422 14.289 13.93 1 62.56 82 LEU A CA 1
ATOM 656 C C . LEU A 1 82 ? -9.391 15.328 14.336 1 62.56 82 LEU A C 1
ATOM 658 O O . LEU A 1 82 ? -9.281 15.68 15.516 1 62.56 82 LEU A O 1
ATOM 662 N N . MET B 1 1 ? 3.986 -16.875 -13.492 1 63.5 1 MET B N 1
ATOM 663 C CA . MET B 1 1 ? 2.943 -15.852 -13.414 1 63.5 1 MET B CA 1
ATOM 664 C C . MET B 1 1 ? 3.518 -14.523 -12.938 1 63.5 1 MET B C 1
ATOM 666 O O . MET B 1 1 ? 4.477 -14.492 -12.164 1 63.5 1 MET B O 1
ATOM 670 N N . LYS B 1 2 ? 3.221 -13.312 -13.633 1 85.88 2 LYS B N 1
ATOM 671 C CA . LYS B 1 2 ? 3.811 -12.031 -13.234 1 85.88 2 LYS B CA 1
ATOM 672 C C . LYS B 1 2 ? 3.027 -11.391 -12.094 1 85.88 2 LYS B C 1
ATOM 674 O O . LYS B 1 2 ? 1.798 -11.312 -12.141 1 85.88 2 LYS B O 1
ATOM 679 N N . LEU B 1 3 ? 3.652 -11.055 -11.07 1 93.81 3 LEU B N 1
ATOM 680 C CA . LEU B 1 3 ? 3.027 -10.492 -9.875 1 93.81 3 LEU B CA 1
ATOM 681 C C . LEU B 1 3 ? 2.582 -9.055 -10.125 1 93.81 3 LEU B C 1
ATOM 683 O O . LEU B 1 3 ? 3.236 -8.312 -10.859 1 93.81 3 LEU B O 1
ATOM 687 N N . LEU B 1 4 ? 1.429 -8.727 -9.539 1 97.31 4 LEU B N 1
ATOM 688 C CA . LEU B 1 4 ? 0.898 -7.371 -9.625 1 97.31 4 LEU B CA 1
ATOM 689 C C . LEU B 1 4 ? 1.742 -6.402 -8.805 1 97.31 4 LEU B C 1
ATOM 691 O O . LEU B 1 4 ? 2.32 -6.789 -7.785 1 97.31 4 LEU B O 1
ATOM 695 N N . PRO B 1 5 ? 1.793 -5.164 -9.273 1 98.06 5 PRO B N 1
ATOM 696 C CA . PRO B 1 5 ? 2.551 -4.18 -8.5 1 98.06 5 PRO B CA 1
ATOM 697 C C . PRO B 1 5 ? 1.896 -3.846 -7.16 1 98.06 5 PRO B C 1
ATOM 699 O O . PRO B 1 5 ? 0.679 -3.984 -7.016 1 98.06 5 PRO B O 1
ATOM 702 N N . ILE B 1 6 ? 2.732 -3.4 -6.188 1 98.56 6 ILE B N 1
ATOM 703 C CA . ILE B 1 6 ? 2.162 -2.879 -4.949 1 98.56 6 ILE B CA 1
ATOM 704 C C . ILE B 1 6 ? 1.293 -1.662 -5.254 1 98.56 6 ILE B C 1
ATOM 706 O O . ILE B 1 6 ? 1.466 -1.01 -6.285 1 98.56 6 ILE B O 1
ATOM 710 N N . GLY B 1 7 ? 0.344 -1.361 -4.367 1 98.75 7 GLY B N 1
ATOM 711 C CA . GLY B 1 7 ? -0.618 -0.299 -4.617 1 98.75 7 GLY B CA 1
ATOM 712 C C . GLY B 1 7 ? -1.831 -0.764 -5.398 1 98.75 7 GLY B C 1
ATOM 713 O O . GLY B 1 7 ? -2.812 -0.028 -5.527 1 98.75 7 GLY B O 1
ATOM 714 N N . THR B 1 8 ? -1.77 -2.012 -5.984 1 98.81 8 THR B N 1
ATOM 715 C CA . THR B 1 8 ? -2.908 -2.604 -6.68 1 98.81 8 THR B CA 1
ATOM 716 C C . THR B 1 8 ? -4.027 -2.932 -5.699 1 98.81 8 THR B C 1
ATOM 718 O O . THR B 1 8 ? -3.775 -3.445 -4.605 1 98.81 8 THR B O 1
ATOM 721 N N . VAL B 1 9 ? -5.25 -2.576 -6.047 1 98.88 9 VAL B N 1
ATOM 722 C CA . VAL B 1 9 ? -6.422 -2.871 -5.23 1 98.88 9 VAL B CA 1
ATOM 723 C C . VAL B 1 9 ? -7.23 -4 -5.867 1 98.88 9 VAL B C 1
ATOM 725 O O . VAL B 1 9 ? -7.531 -3.957 -7.062 1 98.88 9 VAL B O 1
ATOM 728 N N . VAL B 1 10 ? -7.57 -5.012 -5.008 1 98.69 10 VAL B N 1
ATOM 729 C CA . VAL B 1 10 ? -8.18 -6.211 -5.57 1 98.69 10 VAL B CA 1
ATOM 730 C C . VAL B 1 10 ? -9.344 -6.66 -4.688 1 98.69 10 VAL B C 1
ATOM 732 O O . VAL B 1 10 ? -9.414 -6.297 -3.51 1 98.69 10 VAL B O 1
ATOM 735 N N . LYS B 1 11 ? -10.211 -7.391 -5.316 1 98.44 11 LYS B N 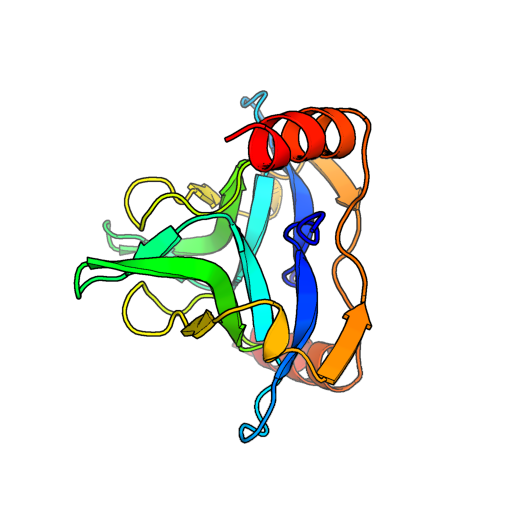1
ATOM 736 C CA . LYS B 1 11 ? -11.18 -8.227 -4.613 1 98.44 11 LYS B CA 1
ATOM 737 C C . LYS B 1 11 ? -10.711 -9.672 -4.535 1 98.44 11 LYS B C 1
ATOM 739 O O . LYS B 1 11 ? -10.172 -10.211 -5.504 1 98.44 11 LYS B O 1
ATOM 744 N N . LEU B 1 12 ? -10.867 -10.258 -3.361 1 97.88 12 LEU B N 1
ATOM 745 C CA . LEU B 1 12 ? -10.453 -11.641 -3.152 1 97.88 12 LEU B CA 1
ATOM 746 C C . LEU B 1 12 ? -11.672 -12.562 -3.088 1 97.88 12 LEU B C 1
ATOM 748 O O . LEU B 1 12 ? -12.773 -12.117 -2.76 1 97.88 12 LEU B O 1
ATOM 752 N N . GLU B 1 13 ? -11.32 -13.742 -3.336 1 95.88 13 GLU B N 1
ATOM 753 C CA . GLU B 1 13 ? -12.375 -14.75 -3.256 1 95.88 13 GLU B CA 1
ATOM 754 C C . GLU B 1 13 ? -12.828 -14.961 -1.814 1 95.88 13 GLU B C 1
ATOM 756 O O . GLU B 1 13 ? -12.016 -14.922 -0.889 1 95.88 13 GLU B O 1
ATOM 761 N N . ASP B 1 14 ? -14.07 -15.203 -1.509 1 90.25 14 ASP B N 1
ATOM 762 C CA . ASP B 1 14 ? -14.688 -15.672 -0.271 1 90.25 14 ASP B CA 1
ATOM 763 C C . ASP B 1 14 ? -14.625 -14.594 0.812 1 90.25 14 ASP B C 1
ATOM 765 O O . ASP B 1 14 ? -14.844 -14.883 1.991 1 90.25 14 ASP B O 1
ATOM 769 N N . ILE B 1 15 ? -13.984 -13.359 0.461 1 90.94 15 ILE B N 1
ATOM 770 C CA . ILE B 1 15 ? -14.039 -12.273 1.438 1 90.94 15 ILE B CA 1
ATOM 771 C C . ILE B 1 15 ? -14.609 -11.023 0.788 1 90.94 15 ILE B C 1
ATOM 773 O O . ILE B 1 15 ? -14.469 -10.82 -0.421 1 90.94 15 ILE B O 1
ATOM 777 N N . GLU B 1 16 ? -15.312 -10.312 1.514 1 92.25 16 GLU B N 1
ATOM 778 C CA . GLU B 1 16 ? -15.953 -9.094 1.025 1 92.25 16 GLU B CA 1
ATOM 779 C C . GLU B 1 16 ? -14.984 -7.914 1.06 1 92.25 16 GLU B C 1
ATOM 781 O O . GLU B 1 16 ? -15.109 -6.977 0.268 1 92.25 16 GLU B O 1
ATOM 786 N N . GLN B 1 17 ? -14.109 -8.125 1.854 1 93 17 GLN B N 1
ATOM 787 C CA . GLN B 1 17 ? -13.211 -7 2.078 1 93 17 GLN B CA 1
ATOM 788 C C . GLN B 1 17 ? -12.336 -6.742 0.854 1 93 17 GLN B C 1
ATOM 790 O O . GLN B 1 17 ? -11.805 -7.676 0.257 1 93 17 GLN B O 1
ATOM 795 N N . ILE B 1 18 ? -12.234 -5.453 0.465 1 97.62 18 ILE B N 1
ATOM 796 C CA . ILE B 1 18 ? -11.32 -5.016 -0.592 1 97.62 18 ILE B CA 1
ATOM 797 C C . ILE B 1 18 ? -9.914 -4.852 -0.028 1 97.62 18 ILE B C 1
ATOM 799 O O . ILE B 1 18 ? -9.742 -4.328 1.076 1 97.62 18 ILE B O 1
ATOM 803 N N . VAL B 1 19 ? -8.898 -5.309 -0.787 1 98.31 19 VAL B N 1
ATOM 804 C CA . VAL B 1 19 ? -7.535 -5.383 -0.278 1 98.31 19 VAL B CA 1
ATOM 805 C C . VAL B 1 19 ? -6.594 -4.625 -1.211 1 98.31 19 VAL B C 1
ATOM 807 O O . VAL B 1 19 ? -6.719 -4.715 -2.436 1 98.31 19 VAL B O 1
ATOM 810 N N . MET B 1 20 ? -5.668 -3.848 -0.636 1 98.88 20 MET B N 1
ATOM 811 C CA . MET B 1 20 ? -4.582 -3.252 -1.41 1 98.88 20 MET B CA 1
ATOM 812 C C . MET B 1 20 ? -3.273 -3.998 -1.176 1 98.88 20 MET B C 1
ATOM 814 O O . MET B 1 20 ? -2.867 -4.203 -0.03 1 98.88 20 MET B O 1
ATOM 818 N N . ILE B 1 21 ? -2.605 -4.359 -2.215 1 98.62 21 ILE B N 1
ATOM 819 C CA . ILE B 1 21 ? -1.341 -5.082 -2.129 1 98.62 21 ILE B CA 1
ATOM 820 C C . ILE B 1 21 ? -0.241 -4.141 -1.646 1 98.62 21 ILE B C 1
ATOM 822 O O . ILE B 1 21 ? -0.085 -3.035 -2.172 1 98.62 21 ILE B O 1
ATOM 826 N N . ILE B 1 22 ? 0.552 -4.586 -0.657 1 98.62 22 ILE B N 1
ATOM 827 C CA . ILE B 1 22 ? 1.625 -3.732 -0.161 1 98.62 22 ILE B CA 1
ATOM 828 C C . ILE B 1 22 ? 2.955 -4.48 -0.231 1 98.62 22 ILE B C 1
ATOM 830 O O . ILE B 1 22 ? 4.02 -3.887 -0.037 1 98.62 22 ILE B O 1
ATOM 834 N N . GLY B 1 23 ? 2.951 -5.711 -0.541 1 97.12 23 GLY B N 1
ATOM 835 C CA . GLY B 1 23 ? 4.152 -6.523 -0.636 1 97.12 23 GLY B CA 1
ATOM 836 C C . GLY B 1 23 ? 3.961 -7.777 -1.472 1 97.12 23 GLY B C 1
ATOM 837 O O . GLY B 1 23 ? 2.83 -8.219 -1.684 1 97.12 23 GLY B O 1
ATOM 838 N N . ARG B 1 24 ? 5.117 -8.328 -1.938 1 96.19 24 ARG B N 1
ATOM 839 C CA . ARG B 1 24 ? 5.125 -9.516 -2.789 1 96.19 24 ARG B CA 1
ATOM 840 C C . ARG B 1 24 ? 6.105 -10.562 -2.262 1 96.19 24 ARG B C 1
ATOM 842 O O . ARG B 1 24 ? 7.125 -10.219 -1.657 1 96.19 24 ARG B O 1
ATOM 849 N N . MET B 1 25 ? 5.797 -11.859 -2.588 1 90.44 25 MET B N 1
ATOM 850 C CA . MET B 1 25 ? 6.648 -12.992 -2.234 1 90.44 25 MET B CA 1
ATOM 851 C C . MET B 1 25 ? 6.969 -12.992 -0.743 1 90.44 25 MET B C 1
ATOM 853 O O . MET B 1 25 ? 8.141 -13.031 -0.354 1 90.44 25 MET B O 1
ATOM 857 N N . VAL B 1 26 ? 5.918 -13.062 0.027 1 86.38 26 VAL B N 1
ATOM 858 C CA . VAL B 1 26 ? 6.078 -12.93 1.471 1 86.38 26 VAL B CA 1
ATOM 859 C C . VAL B 1 26 ? 5.91 -14.289 2.143 1 86.38 26 VAL B C 1
ATOM 861 O O . VAL B 1 26 ? 5.223 -15.172 1.615 1 86.38 26 VAL B O 1
ATOM 864 N N . VAL B 1 27 ? 6.652 -14.414 3.172 1 85.12 27 VAL B N 1
ATOM 865 C CA . VAL B 1 27 ? 6.496 -15.586 4.031 1 85.12 27 VAL B CA 1
ATOM 866 C C . VAL B 1 27 ? 5.668 -15.219 5.258 1 85.12 27 VAL B C 1
ATOM 868 O O . VAL B 1 27 ? 6 -14.281 5.984 1 85.12 27 VAL B O 1
ATOM 871 N N . SER B 1 28 ? 4.578 -15.883 5.527 1 81.69 28 SER B N 1
ATOM 872 C CA . SER B 1 28 ? 3.701 -15.609 6.664 1 81.69 28 SER B CA 1
ATOM 873 C C . SER B 1 28 ? 4.34 -16.047 7.977 1 81.69 28 SER B C 1
ATOM 875 O O . SER B 1 28 ? 5.395 -16.688 7.977 1 81.69 28 SER B O 1
ATOM 877 N N . ALA B 1 29 ? 3.668 -15.594 9.07 1 75.62 29 ALA B N 1
ATOM 878 C CA . ALA B 1 29 ? 4.133 -15.961 10.406 1 75.62 29 ALA B CA 1
ATOM 879 C C . ALA B 1 29 ? 4.168 -17.469 10.578 1 75.62 29 ALA B C 1
ATOM 881 O O . ALA B 1 29 ? 5.008 -18 11.312 1 75.62 29 ALA B O 1
ATOM 882 N N . ASP B 1 30 ? 3.352 -18.172 9.898 1 79.88 30 ASP B N 1
ATOM 883 C CA . ASP B 1 30 ? 3.279 -19.641 10 1 79.88 30 ASP B CA 1
ATOM 884 C C . ASP B 1 30 ? 4.176 -20.297 8.969 1 79.88 30 ASP B C 1
ATOM 886 O O . ASP B 1 30 ? 4.004 -21.484 8.656 1 79.88 30 ASP B O 1
ATOM 890 N N . LYS B 1 31 ? 5.043 -19.562 8.32 1 83.06 31 LYS B N 1
ATOM 891 C CA . LYS B 1 31 ? 6.09 -20.047 7.422 1 83.06 31 LYS B CA 1
ATOM 892 C C . LYS B 1 31 ? 5.496 -20.531 6.109 1 83.06 31 LYS B C 1
ATOM 894 O O . LYS B 1 31 ? 5.957 -21.531 5.551 1 83.06 31 LYS B O 1
ATOM 899 N N . ARG B 1 32 ? 4.398 -20 5.758 1 89.81 32 ARG B N 1
ATOM 900 C CA . ARG B 1 32 ? 3.822 -20.297 4.445 1 89.81 32 ARG B CA 1
ATOM 901 C C . ARG B 1 32 ? 4.156 -19.188 3.449 1 89.81 32 ARG B C 1
ATOM 903 O O . ARG B 1 32 ? 4.168 -18 3.803 1 89.81 32 ARG B O 1
ATOM 910 N N . ASP B 1 33 ? 4.324 -19.641 2.252 1 93.12 33 ASP B N 1
ATOM 911 C CA . ASP B 1 33 ? 4.648 -18.719 1.176 1 93.12 33 ASP B CA 1
ATOM 912 C C . ASP B 1 33 ? 3.381 -18.172 0.52 1 93.12 33 ASP B C 1
ATOM 914 O O . ASP B 1 33 ? 2.465 -18.938 0.205 1 93.12 33 ASP B O 1
ATOM 918 N N . PHE B 1 34 ? 3.377 -16.969 0.341 1 95 34 PHE B N 1
ATOM 919 C CA . PHE B 1 34 ? 2.258 -16.328 -0.336 1 95 34 PHE B CA 1
ATOM 920 C C . PHE B 1 34 ? 2.756 -15.398 -1.434 1 95 34 PHE B C 1
ATOM 922 O O . PHE B 1 34 ? 3.854 -14.844 -1.337 1 95 34 PHE B O 1
ATOM 929 N N . ASP B 1 35 ? 1.936 -15.164 -2.365 1 95.69 35 ASP B N 1
ATOM 930 C CA . ASP B 1 35 ? 2.289 -14.258 -3.449 1 95.69 35 ASP B CA 1
ATOM 931 C C . ASP B 1 35 ? 2.287 -12.805 -2.971 1 95.69 35 ASP B C 1
ATOM 933 O O . ASP B 1 35 ? 3.131 -12.008 -3.383 1 95.69 35 ASP B O 1
ATOM 937 N N . TYR B 1 36 ? 1.331 -12.547 -2.078 1 96.88 36 TYR B N 1
ATOM 938 C CA . TYR B 1 36 ? 1.101 -11.148 -1.72 1 96.88 36 TYR B CA 1
ATOM 939 C C . TYR B 1 36 ? 0.845 -11.008 -0.224 1 96.88 36 TYR B C 1
ATOM 941 O O . TYR B 1 36 ? 0.397 -11.953 0.429 1 96.88 36 TYR B O 1
ATOM 949 N N . VAL B 1 37 ? 1.12 -9.875 0.299 1 97 37 VAL B N 1
ATOM 950 C CA . VAL B 1 37 ? 0.563 -9.352 1.541 1 97 37 VAL B CA 1
ATOM 951 C C . VAL B 1 37 ? -0.179 -8.047 1.265 1 97 37 VAL B C 1
ATOM 953 O O . VAL B 1 37 ? 0.268 -7.23 0.455 1 97 37 VAL B O 1
ATOM 956 N N . GLY B 1 38 ? -1.309 -7.895 1.848 1 97.62 38 GLY B N 1
ATOM 957 C CA . GLY B 1 38 ? -2.127 -6.715 1.616 1 97.62 38 GLY B CA 1
ATOM 958 C C . GLY B 1 38 ? -2.754 -6.164 2.885 1 97.62 38 GLY B C 1
ATOM 959 O O . GLY B 1 38 ? -2.604 -6.746 3.961 1 97.62 38 GLY B O 1
ATOM 960 N N . VAL B 1 39 ? -3.385 -4.926 2.73 1 97.94 39 VAL B N 1
ATOM 961 C CA . VAL B 1 39 ? -4.117 -4.254 3.801 1 97.94 39 VAL B CA 1
ATOM 962 C C . VAL B 1 39 ? -5.531 -3.928 3.334 1 97.94 39 VAL B C 1
ATOM 964 O O . VAL B 1 39 ? -5.793 -3.852 2.131 1 97.94 39 VAL B O 1
ATOM 967 N N . PRO B 1 40 ? -6.438 -3.74 4.316 1 97.94 40 PRO B N 1
ATOM 968 C CA . PRO B 1 40 ? -7.789 -3.363 3.898 1 97.94 40 PRO B CA 1
ATOM 969 C C . PRO B 1 40 ? -7.836 -2.004 3.205 1 97.94 40 PRO B C 1
ATOM 971 O O . PRO B 1 40 ? -7.184 -1.057 3.648 1 97.94 40 PRO B O 1
ATOM 974 N N . TYR B 1 41 ? -8.508 -1.887 2.148 1 98.19 41 TYR B N 1
ATOM 975 C CA . TYR B 1 41 ? -8.758 -0.628 1.456 1 98.19 41 TYR B CA 1
ATOM 976 C C . TYR B 1 41 ? -10.133 -0.071 1.811 1 98.19 41 TYR B C 1
ATOM 978 O O . TYR B 1 41 ? -11.117 -0.811 1.842 1 98.19 41 TYR B O 1
ATOM 986 N N . PRO B 1 42 ? -10.273 1.137 2.135 1 97.94 42 PRO B N 1
ATOM 987 C CA . PRO B 1 42 ? -9.32 2.246 2.049 1 97.94 42 PRO B CA 1
ATOM 988 C C . PRO B 1 42 ? -8.672 2.568 3.393 1 97.94 42 PRO B C 1
ATOM 990 O O . PRO B 1 42 ? -7.969 3.576 3.516 1 97.94 42 PRO B O 1
ATOM 993 N N . VAL B 1 43 ? -8.867 1.76 4.371 1 95.88 43 VAL B N 1
ATOM 994 C CA . VAL B 1 43 ? -8.398 2.062 5.719 1 95.88 43 VAL B CA 1
ATOM 995 C C . VAL B 1 43 ? -6.871 2.041 5.75 1 95.88 43 VAL B C 1
ATOM 997 O O . VAL B 1 43 ? -6.238 3.018 6.16 1 95.88 43 VAL B O 1
ATOM 1000 N N . GLY B 1 44 ? -6.238 0.895 5.254 1 97.31 44 GLY B N 1
ATOM 1001 C CA . GLY B 1 44 ? -4.789 0.803 5.184 1 97.31 44 GLY B CA 1
ATOM 1002 C C . GLY B 1 44 ? -4.184 0.028 6.34 1 97.31 44 GLY B C 1
ATOM 1003 O O . GLY B 1 44 ? -4.82 -0.872 6.891 1 97.31 44 GLY B O 1
ATOM 1004 N N . TYR B 1 45 ? -2.943 0.324 6.57 1 96.44 45 TYR B N 1
ATOM 1005 C CA . TYR B 1 45 ? -2.111 -0.412 7.516 1 96.44 45 TYR B CA 1
ATOM 1006 C C . TYR B 1 45 ? -2.475 -0.059 8.953 1 96.44 45 TYR B C 1
ATOM 1008 O O . TYR B 1 45 ? -2.402 1.106 9.352 1 96.44 45 TYR B O 1
ATOM 1016 N N . LEU B 1 46 ? -2.805 -1.003 9.68 1 90.25 46 LEU B N 1
ATOM 1017 C CA . LEU B 1 46 ? -3.203 -0.837 11.078 1 90.25 46 LEU B CA 1
ATOM 1018 C C . LEU B 1 46 ? -2.299 -1.647 12 1 90.25 46 LEU B C 1
ATOM 1020 O O . LEU B 1 46 ? -2.67 -1.937 13.141 1 90.25 46 LEU B O 1
ATOM 1024 N N . GLY B 1 47 ? -1.219 -2.082 11.5 1 88.44 47 GLY B N 1
ATOM 1025 C CA . GLY B 1 47 ? -0.315 -2.93 12.266 1 88.44 47 GLY B CA 1
ATOM 1026 C C . GLY B 1 47 ? -0.118 -4.301 11.648 1 88.44 47 GLY B C 1
ATOM 1027 O O . GLY B 1 47 ? -0.917 -4.73 10.812 1 88.44 47 GLY B O 1
ATOM 1028 N N . ASP B 1 48 ? 0.956 -4.945 12.031 1 87.06 48 ASP B N 1
ATOM 1029 C CA . ASP B 1 48 ? 1.375 -6.199 11.414 1 87.06 48 ASP B CA 1
ATOM 1030 C C . ASP B 1 48 ? 0.33 -7.293 11.625 1 87.06 48 ASP B C 1
ATOM 1032 O O . ASP B 1 48 ? 0.206 -8.211 10.812 1 87.06 48 ASP B O 1
ATOM 1036 N N . GLU B 1 49 ? -0.467 -7.105 12.641 1 85.5 49 GLU B N 1
ATOM 1037 C CA . GLU B 1 49 ? -1.446 -8.133 12.977 1 85.5 49 GLU B CA 1
ATOM 1038 C C . GLU B 1 49 ? -2.66 -8.062 12.055 1 85.5 49 GLU B C 1
ATOM 1040 O O . GLU B 1 49 ? -3.463 -8.992 12 1 85.5 49 GLU B O 1
ATOM 1045 N N . LYS B 1 50 ? -2.748 -7.059 11.203 1 88.19 50 LYS B N 1
ATOM 1046 C CA . LYS B 1 50 ? -3.955 -6.863 10.406 1 88.19 50 LYS B CA 1
ATOM 1047 C C . LYS B 1 50 ? -3.652 -6.98 8.914 1 88.19 50 LYS B C 1
ATOM 1049 O O . LYS B 1 50 ? -4.508 -6.684 8.078 1 88.19 50 LYS B O 1
ATOM 1054 N N . VAL B 1 51 ? -2.463 -7.41 8.641 1 93.5 51 VAL B N 1
ATOM 1055 C CA . VAL B 1 51 ? -2.154 -7.621 7.23 1 93.5 51 VAL B CA 1
ATOM 1056 C C . VAL B 1 51 ? -2.721 -8.961 6.773 1 93.5 51 VAL B C 1
ATOM 1058 O O . VAL B 1 51 ? -2.906 -9.875 7.582 1 93.5 51 VAL B O 1
ATOM 1061 N N . LEU B 1 52 ? -3.012 -9.062 5.477 1 94 52 LEU B N 1
ATOM 1062 C CA . LEU B 1 52 ? -3.594 -10.258 4.879 1 94 52 LEU B CA 1
ATOM 1063 C C . LEU B 1 52 ? -2.658 -10.852 3.828 1 94 52 LEU B C 1
ATOM 1065 O O . LEU B 1 52 ? -2.236 -10.148 2.902 1 94 52 LEU B O 1
ATOM 1069 N N . CYS B 1 53 ? -2.352 -12.156 4 1 95.69 53 CYS B N 1
ATOM 1070 C CA . CYS B 1 53 ? -1.565 -12.859 2.992 1 95.69 53 CYS B CA 1
ATOM 1071 C C . CYS B 1 53 ? -2.465 -13.672 2.07 1 95.69 53 CYS B C 1
ATOM 1073 O O . CYS B 1 53 ? -3.383 -14.352 2.533 1 95.69 53 CYS B O 1
ATOM 1075 N N . PHE B 1 54 ? -2.164 -13.609 0.726 1 96.25 54 PHE B N 1
ATOM 1076 C CA . PHE B 1 54 ? -3.006 -14.336 -0.213 1 96.25 54 PHE B CA 1
ATOM 1077 C C . PHE B 1 54 ? -2.244 -14.641 -1.499 1 96.25 54 PHE B C 1
ATOM 1079 O O . PHE B 1 54 ? -1.184 -14.07 -1.748 1 96.25 54 PHE B O 1
ATOM 1086 N N . ASN B 1 55 ? -2.85 -15.539 -2.238 1 96.12 55 ASN B N 1
ATOM 1087 C CA . ASN B 1 55 ? -2.238 -15.938 -3.5 1 96.12 55 ASN B CA 1
ATOM 1088 C C . ASN B 1 55 ? -2.98 -15.352 -4.695 1 96.12 55 ASN B C 1
ATOM 1090 O O . ASN B 1 55 ? -4.156 -14.992 -4.59 1 96.12 55 ASN B O 1
ATOM 1094 N N . HIS B 1 56 ? -2.291 -15.32 -5.742 1 96.62 56 HIS B N 1
ATOM 1095 C CA . HIS B 1 56 ? -2.795 -14.703 -6.961 1 96.62 56 HIS B CA 1
ATOM 1096 C C . HIS B 1 56 ? -4.105 -15.344 -7.406 1 96.62 56 HIS B C 1
ATOM 1098 O O . HIS B 1 56 ? -5 -14.656 -7.898 1 96.62 56 HIS B O 1
ATOM 1104 N N . ASP B 1 57 ? -4.18 -16.609 -7.184 1 96.25 57 ASP B N 1
ATOM 1105 C CA . ASP B 1 57 ? -5.328 -17.359 -7.699 1 96.25 57 ASP B CA 1
ATOM 1106 C C . ASP B 1 57 ? -6.594 -17.031 -6.91 1 96.25 57 ASP B C 1
ATOM 1108 O O . ASP B 1 57 ? -7.695 -17.406 -7.309 1 96.25 57 ASP B O 1
ATOM 1112 N N . LYS B 1 58 ? -6.457 -16.359 -5.785 1 97.38 58 LYS B N 1
ATOM 1113 C CA . LYS B 1 58 ? -7.609 -15.977 -4.973 1 97.38 58 LYS B CA 1
ATOM 1114 C C . LYS B 1 58 ? -8.172 -14.633 -5.422 1 97.38 58 LYS B C 1
ATOM 1116 O O . LYS B 1 58 ? -9.242 -14.219 -4.961 1 97.38 58 LYS B O 1
ATOM 1121 N N . ILE B 1 59 ? -7.535 -13.93 -6.297 1 97.75 59 ILE B N 1
ATOM 1122 C CA . ILE B 1 59 ? -7.988 -12.641 -6.801 1 97.75 59 ILE B CA 1
ATOM 1123 C C . ILE B 1 59 ? -9.125 -12.844 -7.801 1 97.75 59 ILE B C 1
ATOM 1125 O O . ILE B 1 59 ? -8.953 -13.531 -8.812 1 97.75 59 ILE B O 1
ATOM 1129 N N . VAL B 1 60 ? -10.18 -12.195 -7.516 1 97.62 60 VAL B N 1
ATOM 1130 C CA . VAL B 1 60 ? -11.328 -12.367 -8.398 1 97.62 60 VAL B CA 1
ATOM 1131 C C . VAL B 1 60 ? -11.477 -11.141 -9.289 1 97.62 60 VAL B C 1
ATOM 1133 O O . VAL B 1 60 ? -12.094 -11.211 -10.359 1 97.62 60 VAL B O 1
ATOM 1136 N N . GLU B 1 61 ? -10.984 -9.969 -8.844 1 98 61 GLU B N 1
ATOM 1137 C CA . GLU B 1 61 ? -11.094 -8.727 -9.602 1 98 61 GLU B CA 1
ATOM 1138 C C . GLU B 1 61 ? -9.969 -7.762 -9.242 1 98 61 GLU B C 1
ATOM 1140 O O . GLU B 1 61 ? -9.648 -7.578 -8.07 1 98 61 GLU B O 1
ATOM 1145 N N . GLU B 1 62 ? -9.328 -7.227 -10.242 1 98.12 62 GLU B N 1
ATOM 1146 C CA . GLU B 1 62 ? -8.406 -6.105 -10.078 1 98.12 62 GLU B CA 1
ATOM 1147 C C . GLU B 1 62 ? -9.125 -4.77 -10.25 1 98.12 62 GLU B C 1
ATOM 1149 O O . GLU B 1 62 ? -9.492 -4.395 -11.367 1 98.12 62 GLU B O 1
ATOM 1154 N N . MET B 1 63 ? -9.227 -4.062 -9.18 1 98.31 63 MET B N 1
ATOM 1155 C CA . MET B 1 63 ? -10.031 -2.848 -9.195 1 98.31 63 MET B CA 1
ATOM 1156 C C . MET B 1 63 ? -9.203 -1.646 -9.633 1 98.31 63 MET B C 1
ATOM 1158 O O . MET B 1 63 ? -9.727 -0.707 -10.227 1 98.31 63 MET B O 1
ATOM 1162 N N . HIS B 1 64 ? -8.016 -1.607 -9.367 1 98.44 64 HIS B N 1
ATOM 1163 C CA . HIS B 1 64 ? -7.062 -0.531 -9.609 1 98.44 64 HIS B CA 1
ATOM 1164 C C . HIS B 1 64 ? -5.637 -1.064 -9.672 1 98.44 64 HIS B C 1
ATOM 1166 O O . HIS B 1 64 ? -5.223 -1.848 -8.812 1 98.44 64 HIS B O 1
ATOM 1172 N N . ARG B 1 65 ? -4.859 -0.665 -10.664 1 98.25 65 ARG B N 1
ATOM 1173 C CA . ARG B 1 65 ? -3.479 -1.11 -10.805 1 98.25 65 ARG B CA 1
ATOM 1174 C C . ARG B 1 65 ? -2.514 -0.123 -10.156 1 98.25 65 ARG B C 1
ATOM 1176 O O . ARG B 1 65 ? -2.637 1.089 -10.352 1 98.25 65 ARG B O 1
ATOM 1183 N N . GLY B 1 66 ? -1.582 -0.681 -9.359 1 98.38 66 GLY B N 1
ATOM 1184 C CA . GLY B 1 66 ? -0.55 0.145 -8.758 1 98.38 66 GLY B CA 1
ATOM 1185 C C . GLY B 1 66 ? 0.344 0.826 -9.773 1 98.38 66 GLY B C 1
ATOM 1186 O O . GLY B 1 66 ? 0.196 0.613 -10.977 1 98.38 66 GLY B O 1
ATOM 1187 N N . TYR B 1 67 ? 1.229 1.618 -9.258 1 98.31 67 TYR B N 1
ATOM 1188 C CA . TYR B 1 67 ? 2.141 2.434 -10.055 1 98.31 67 TYR B CA 1
ATOM 1189 C C . TYR B 1 67 ? 3.086 1.557 -10.867 1 98.31 67 TYR B C 1
ATOM 1191 O O . TYR B 1 67 ? 3.676 0.611 -10.336 1 98.31 67 TYR B O 1
ATOM 1199 N N . MET B 1 68 ? 3.162 1.824 -12.195 1 97.12 68 MET B N 1
ATOM 1200 C CA . MET B 1 68 ? 4.039 1.073 -13.086 1 97.12 68 MET B CA 1
ATOM 1201 C C . MET B 1 68 ? 5.176 1.95 -13.602 1 97.12 68 MET B C 1
ATOM 1203 O O . MET B 1 68 ? 4.938 2.963 -14.258 1 97.12 68 MET B O 1
ATOM 1207 N N . THR B 1 69 ? 6.355 1.616 -13.18 1 97.19 69 THR B N 1
ATOM 1208 C CA . THR B 1 69 ? 7.555 2.293 -13.656 1 97.19 69 THR B CA 1
ATOM 1209 C C . THR B 1 69 ? 8.562 1.286 -14.211 1 97.19 69 THR B C 1
ATOM 1211 O O . THR B 1 69 ? 8.336 0.076 -14.133 1 97.19 69 THR B O 1
ATOM 1214 N N . GLU B 1 70 ? 9.633 1.867 -14.789 1 96.69 70 GLU B N 1
ATOM 1215 C CA . GLU B 1 70 ? 10.711 0.991 -15.242 1 96.69 70 GLU B CA 1
ATOM 1216 C C . GLU B 1 70 ? 11.266 0.161 -14.094 1 96.69 70 GLU B C 1
ATOM 1218 O O . GLU B 1 70 ? 11.578 -1.02 -14.266 1 96.69 70 GLU B O 1
ATOM 1223 N N . SER B 1 71 ? 11.375 0.8 -12.906 1 96 71 SER B N 1
ATOM 1224 C CA . SER B 1 71 ? 11.875 0.079 -11.734 1 96 71 SER B CA 1
ATOM 1225 C C . SER B 1 71 ? 10.945 -1.079 -11.367 1 96 71 SER B C 1
ATOM 1227 O O . SER B 1 71 ? 11.414 -2.16 -11 1 96 71 SER B O 1
ATOM 1229 N N . GLU B 1 72 ? 9.703 -0.897 -11.422 1 96.56 72 GLU B N 1
ATOM 1230 C CA . GLU B 1 72 ? 8.727 -1.961 -11.188 1 96.56 72 GLU B CA 1
ATOM 1231 C C . GLU B 1 72 ? 8.883 -3.084 -12.211 1 96.56 72 GLU B C 1
ATOM 1233 O O . GLU B 1 72 ? 8.852 -4.262 -11.852 1 96.56 72 GLU B O 1
ATOM 1238 N N . LEU B 1 73 ? 9.008 -2.705 -13.469 1 94.88 73 LEU B N 1
ATOM 1239 C CA . LEU B 1 73 ? 9.148 -3.699 -14.531 1 94.88 73 LEU B CA 1
ATOM 1240 C C . LEU B 1 73 ? 10.391 -4.559 -14.297 1 94.88 73 LEU B C 1
ATOM 1242 O O . LEU B 1 73 ? 10.344 -5.781 -14.461 1 94.88 73 LEU B O 1
ATOM 1246 N N . ILE B 1 74 ? 11.453 -3.934 -13.93 1 94.81 74 ILE B N 1
ATOM 1247 C CA . ILE B 1 74 ? 12.711 -4.625 -13.68 1 94.81 74 ILE B CA 1
ATOM 1248 C C . ILE B 1 74 ? 12.547 -5.574 -12.492 1 94.81 74 ILE B C 1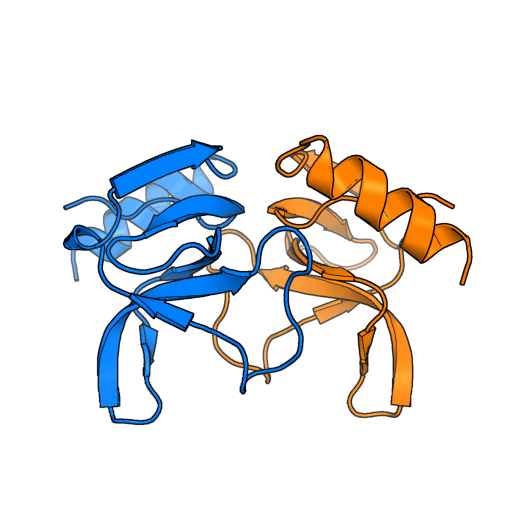
ATOM 1250 O O . ILE B 1 74 ? 12.977 -6.73 -12.547 1 94.81 74 ILE B O 1
ATOM 1254 N N . LEU B 1 75 ? 11.977 -5.078 -11.398 1 94.31 75 LEU B N 1
ATOM 1255 C CA . LEU B 1 75 ? 11.773 -5.898 -10.211 1 94.31 75 LEU B CA 1
ATOM 1256 C C . LEU B 1 75 ? 10.898 -7.105 -10.523 1 94.31 75 LEU B C 1
ATOM 1258 O O . LEU B 1 75 ? 11.172 -8.219 -10.062 1 94.31 75 LEU B O 1
ATOM 1262 N N . ARG B 1 76 ? 9.883 -6.898 -11.219 1 90.69 76 ARG B N 1
ATOM 1263 C CA . ARG B 1 76 ? 8.961 -7.961 -11.609 1 90.69 76 ARG B CA 1
ATOM 1264 C C . ARG B 1 76 ? 9.695 -9.086 -12.32 1 90.69 76 ARG B C 1
ATOM 1266 O O . ARG B 1 76 ? 9.422 -10.266 -12.086 1 90.69 76 ARG B O 1
ATOM 1273 N N . GLU B 1 77 ? 10.531 -8.719 -13.25 1 90.44 77 GLU B N 1
ATOM 1274 C CA . GLU B 1 77 ? 11.312 -9.719 -13.984 1 90.44 77 GLU B CA 1
ATOM 1275 C C . GLU B 1 77 ? 12.188 -10.539 -13.031 1 90.44 77 GLU B C 1
ATOM 1277 O O . GLU B 1 77 ? 12.352 -11.742 -13.219 1 90.44 77 GLU B O 1
ATOM 1282 N N . LYS B 1 78 ? 12.703 -9.93 -12.031 1 89.12 78 LYS B N 1
ATOM 1283 C CA . LYS B 1 78 ? 13.547 -10.609 -11.055 1 89.12 78 LYS B CA 1
ATOM 1284 C C . LYS B 1 78 ? 12.727 -11.555 -10.18 1 89.12 78 LYS B C 1
ATOM 1286 O O . LYS B 1 78 ? 13.219 -12.609 -9.758 1 89.12 78 LYS B O 1
ATOM 1291 N N . LEU B 1 79 ? 11.5 -11.164 -9.828 1 84.19 79 LEU B N 1
ATOM 1292 C CA . LEU B 1 79 ? 10.625 -11.969 -8.984 1 84.19 79 LEU B CA 1
ATOM 1293 C C . LEU B 1 79 ? 10.18 -13.227 -9.711 1 84.19 79 LEU B C 1
ATOM 1295 O O . LEU B 1 79 ? 9.938 -14.258 -9.086 1 84.19 79 LEU B O 1
ATOM 1299 N N . VAL B 1 80 ? 10.078 -13.195 -11.031 1 77 80 VAL B N 1
ATOM 1300 C CA . VAL B 1 80 ? 9.648 -14.344 -11.82 1 77 80 VAL B CA 1
ATOM 1301 C C . VAL B 1 80 ? 10.805 -15.336 -11.961 1 77 80 VAL B C 1
ATOM 1303 O O . VAL B 1 80 ? 10.578 -16.547 -12.109 1 77 80 VAL B O 1
ATOM 1306 N N . GLU B 1 81 ? 11.922 -14.844 -11.961 1 75.56 81 GLU B N 1
ATOM 1307 C CA . GLU B 1 81 ? 13.086 -15.711 -12.125 1 75.56 81 GLU B CA 1
ATOM 1308 C C . GLU B 1 81 ? 13.375 -16.484 -10.852 1 75.56 81 GLU B C 1
ATOM 1310 O O . GLU B 1 81 ? 14.055 -17.516 -10.883 1 75.56 81 GLU B O 1
ATOM 1315 N N . LEU B 1 82 ? 12.859 -16.156 -9.789 1 63.06 82 LEU B N 1
ATOM 1316 C CA . LEU B 1 82 ? 13.086 -16.906 -8.555 1 63.06 82 LEU B CA 1
ATOM 1317 C C . LEU B 1 82 ? 12.211 -18.156 -8.5 1 63.06 82 LEU B C 1
ATOM 1319 O O . LEU B 1 82 ? 12.664 -19.219 -8.078 1 63.06 82 LEU B O 1
#